Protein AF-A0ABD0R8V8-F1 (afdb_monomer_lite)

Foldseek 3Di:
DDPPVVVPDDDPDQKDADVVCCPPVVRNDMDGHCPDPCSVVVVVVRNND

Radius of gyration: 11.62 Å; chains: 1; bounding box: 26×18×31 Å

Sequence (49 aa):
KDICAGMNQPCETLGLSHLSGMCQPHRSCNINEDSGLPVAFTIAHELGH

InterPro domains:
  IPR024079 Metallopeptidase, catalytic domain superfamily [G3DSA:3.40.390.10] (1-49)

Organism: Cirrhinus mrigala (NCBI:txid683832)

pLDDT: mean 89.7, std 12.21, range [52.31, 98.56]

Structure (mmCIF, N/CA/C/O backbone):
data_AF-A0ABD0R8V8-F1
#
_entry.id   AF-A0ABD0R8V8-F1
#
loop_
_atom_site.group_PDB
_atom_site.id
_atom_site.type_symbol
_atom_site.label_ato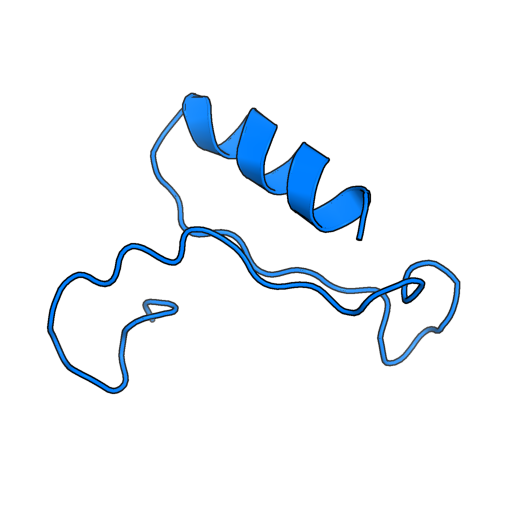m_id
_atom_site.label_alt_id
_atom_site.label_comp_id
_atom_site.label_asym_id
_atom_site.label_entity_id
_atom_site.label_seq_id
_atom_site.pdbx_PDB_ins_code
_atom_site.Cartn_x
_atom_site.Cartn_y
_atom_site.Cartn_z
_atom_site.occupancy
_atom_site.B_iso_or_equiv
_atom_site.auth_seq_id
_atom_site.auth_comp_id
_atom_site.auth_asym_id
_atom_site.auth_atom_id
_atom_site.pdbx_PDB_model_num
ATOM 1 N N . LYS A 1 1 ? 0.818 -14.699 -10.271 1.00 52.31 1 LYS A N 1
ATOM 2 C CA . LYS A 1 1 ? -0.429 -14.140 -10.843 1.00 52.31 1 LYS A CA 1
ATOM 3 C C . LYS A 1 1 ? -0.363 -12.658 -10.562 1.00 52.31 1 LYS A C 1
ATOM 5 O O . LYS A 1 1 ? -0.264 -12.309 -9.398 1.00 52.31 1 LYS A O 1
ATOM 10 N N . ASP A 1 2 ? -0.277 -11.869 -11.616 1.00 67.38 2 ASP A N 1
ATOM 11 C CA . ASP A 1 2 ? -0.105 -10.421 -11.567 1.00 67.38 2 ASP A CA 1
ATOM 12 C C . ASP A 1 2 ? -1.469 -9.736 -11.344 1.00 67.38 2 ASP A C 1
ATOM 14 O O . ASP A 1 2 ? -2.487 -10.262 -11.810 1.00 67.38 2 ASP A O 1
ATOM 18 N N . ILE A 1 3 ? -1.510 -8.601 -10.641 1.00 76.38 3 ILE A N 1
ATOM 19 C CA . ILE A 1 3 ? -2.724 -7.778 -10.473 1.00 76.38 3 ILE A CA 1
ATOM 20 C C . ILE A 1 3 ? -3.248 -7.351 -11.859 1.00 76.38 3 ILE A C 1
ATOM 22 O O . ILE A 1 3 ? -4.456 -7.275 -12.080 1.00 76.38 3 ILE A O 1
ATOM 26 N N . CYS A 1 4 ? -2.345 -7.222 -12.834 1.00 71.69 4 CYS A N 1
ATOM 27 C CA . CYS A 1 4 ? -2.626 -6.872 -14.225 1.00 71.69 4 CYS A CA 1
ATOM 28 C C . CYS A 1 4 ? -2.875 -8.079 -15.161 1.00 71.69 4 CYS A C 1
ATOM 30 O O . CYS A 1 4 ? -2.961 -7.920 -16.382 1.00 71.69 4 CYS A O 1
ATOM 32 N N . ALA A 1 5 ? -3.019 -9.306 -14.636 1.00 66.12 5 ALA A N 1
ATOM 33 C CA . ALA A 1 5 ? -3.046 -10.532 -15.450 1.00 66.12 5 ALA A CA 1
ATOM 34 C C . ALA A 1 5 ? -4.201 -10.625 -16.474 1.00 66.12 5 ALA A C 1
ATOM 36 O O . ALA A 1 5 ? -4.145 -11.457 -17.376 1.00 66.12 5 ALA A O 1
ATOM 37 N N . GLY A 1 6 ? -5.244 -9.795 -16.361 1.00 68.06 6 GLY A N 1
ATOM 38 C CA . GLY A 1 6 ? -6.372 -9.778 -17.301 1.00 68.06 6 GLY A CA 1
ATOM 39 C C . GLY A 1 6 ? -6.046 -9.195 -18.681 1.00 68.06 6 GLY A C 1
ATOM 40 O O . GLY A 1 6 ? -6.722 -9.533 -19.649 1.00 68.06 6 GLY A O 1
ATOM 41 N N . MET A 1 7 ? -5.016 -8.347 -18.788 1.00 68.69 7 MET A N 1
ATOM 42 C CA . MET A 1 7 ? -4.647 -7.684 -20.048 1.00 68.69 7 MET A CA 1
ATOM 43 C C . MET A 1 7 ? -3.364 -8.242 -20.679 1.00 68.69 7 MET A C 1
ATOM 45 O O . MET A 1 7 ? -3.063 -7.897 -21.818 1.00 68.69 7 MET A O 1
ATOM 49 N N . ASN A 1 8 ? -2.616 -9.104 -19.972 1.00 63.47 8 ASN A N 1
ATOM 50 C CA . ASN A 1 8 ? -1.288 -9.591 -20.388 1.00 63.47 8 ASN A CA 1
ATOM 51 C C . ASN A 1 8 ? -0.319 -8.464 -20.816 1.00 63.47 8 ASN A C 1
ATOM 53 O O . ASN A 1 8 ? 0.587 -8.690 -21.616 1.00 63.47 8 ASN A O 1
ATOM 57 N N . GLN A 1 9 ? -0.502 -7.257 -20.279 1.00 69.25 9 GLN A N 1
ATOM 58 C CA . GLN A 1 9 ? 0.415 -6.131 -20.428 1.00 69.25 9 GLN A CA 1
ATOM 59 C C . GLN A 1 9 ? 0.691 -5.525 -19.046 1.00 69.25 9 GLN A C 1
ATOM 61 O O . GLN A 1 9 ? -0.190 -5.613 -18.183 1.00 69.25 9 GLN A O 1
ATOM 66 N N . PRO A 1 10 ? 1.855 -4.881 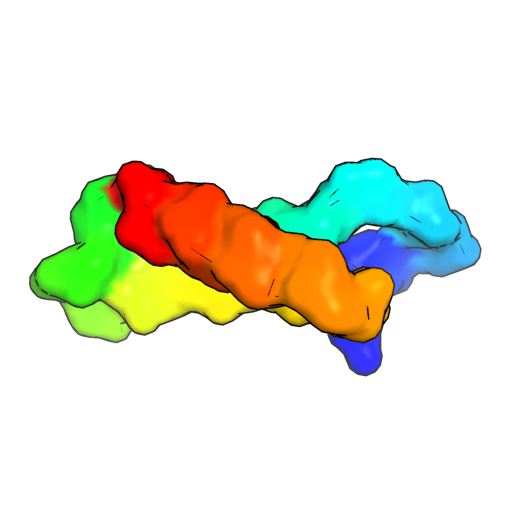-18.843 1.00 69.19 10 PRO A N 1
ATOM 67 C CA . PRO A 1 10 ? 2.102 -4.093 -17.642 1.00 69.19 10 PRO A CA 1
ATOM 68 C C . PRO A 1 10 ? 0.991 -3.054 -17.483 1.00 69.19 10 PRO A C 1
ATOM 70 O O . PRO A 1 10 ? 0.647 -2.357 -18.444 1.00 69.19 10 PRO A O 1
ATOM 73 N N . CYS A 1 11 ? 0.404 -2.978 -16.296 1.00 78.25 11 CYS A N 1
ATOM 74 C CA . CYS A 1 11 ? -0.515 -1.911 -15.940 1.00 78.25 11 CYS A CA 1
ATOM 75 C C . CYS A 1 11 ? 0.065 -1.149 -14.750 1.00 78.25 11 CYS A C 1
ATOM 77 O O . CYS A 1 11 ? 0.752 -1.724 -13.920 1.00 78.25 11 CYS A O 1
ATOM 79 N N . GLU A 1 12 ? -0.183 0.156 -14.673 1.00 84.12 12 GLU A N 1
ATOM 80 C CA . GLU A 1 12 ? 0.410 1.033 -13.648 1.00 84.12 12 GLU A CA 1
ATOM 81 C C . GLU A 1 12 ? -0.169 0.795 -12.231 1.00 84.12 12 GLU A C 1
ATOM 83 O O . GLU A 1 12 ? 0.082 1.566 -11.305 1.00 84.12 12 GLU A O 1
ATOM 88 N N . THR A 1 13 ? -1.014 -0.226 -12.050 1.00 90.38 13 THR A N 1
ATOM 89 C CA . THR A 1 13 ? -1.675 -0.522 -10.776 1.00 90.38 13 THR A CA 1
ATOM 90 C C . THR A 1 13 ? -0.763 -1.338 -9.875 1.00 90.38 13 THR A C 1
ATOM 92 O O . THR A 1 13 ? -0.669 -2.548 -10.018 1.00 90.38 13 THR A O 1
ATOM 95 N N . LEU A 1 14 ? -0.189 -0.678 -8.872 1.00 92.75 14 LEU A N 1
ATOM 96 C CA . LEU A 1 14 ? 0.701 -1.317 -7.902 1.00 92.75 14 LEU A CA 1
ATOM 97 C C . LEU A 1 14 ? -0.028 -1.896 -6.678 1.00 92.75 14 LEU A C 1
ATOM 99 O O . LEU A 1 14 ? 0.568 -2.668 -5.932 1.00 92.75 14 LEU A O 1
ATOM 103 N N . GLY A 1 15 ? -1.286 -1.520 -6.428 1.00 94.06 15 GLY A N 1
ATOM 104 C CA . GLY A 1 15 ? -2.015 -1.896 -5.215 1.00 94.06 15 GLY A CA 1
ATOM 105 C C . GLY A 1 15 ? -3.537 -1.834 -5.358 1.00 94.06 15 GLY A C 1
ATOM 106 O O . GLY A 1 15 ? -4.060 -1.215 -6.287 1.00 94.06 15 GLY A O 1
ATOM 107 N N . LEU A 1 16 ? -4.245 -2.537 -4.468 1.00 95.00 16 LEU A N 1
ATOM 108 C CA . LEU A 1 16 ? -5.705 -2.518 -4.358 1.00 95.00 16 LEU A CA 1
ATOM 109 C C . LEU A 1 16 ? -6.159 -2.816 -2.921 1.00 95.00 16 LEU A C 1
ATOM 111 O O . LEU A 1 16 ? -5.766 -3.834 -2.344 1.00 95.00 16 LEU A O 1
ATOM 115 N N . SER A 1 17 ? -7.077 -2.005 -2.398 1.00 97.12 17 SER A N 1
ATOM 116 C CA . SER A 1 17 ? -7.680 -2.159 -1.070 1.00 97.12 17 SER A CA 1
ATOM 117 C C . SER A 1 17 ? -9.155 -1.741 -1.055 1.00 97.12 17 SER A C 1
ATOM 119 O O . SER A 1 17 ? -9.647 -1.064 -1.960 1.00 97.12 17 SER A O 1
ATOM 121 N N . HIS A 1 18 ? -9.883 -2.152 -0.015 1.00 97.56 18 HIS A N 1
ATOM 122 C CA . HIS A 1 18 ? -11.212 -1.616 0.276 1.00 97.56 18 HIS A CA 1
ATOM 123 C C . HIS A 1 18 ? -11.103 -0.376 1.164 1.00 97.56 18 HIS A C 1
ATOM 125 O O . HIS A 1 18 ? -10.584 -0.471 2.273 1.00 97.56 18 HIS A O 1
ATOM 131 N N . LEU A 1 19 ? -11.740 0.726 0.756 1.00 97.50 19 LEU A N 1
ATOM 132 C CA . LEU A 1 19 ? -11.874 1.912 1.606 1.00 97.50 19 LEU A CA 1
ATOM 133 C C . LEU A 1 19 ? -12.563 1.586 2.943 1.00 97.50 19 LEU A C 1
ATOM 135 O O . LEU A 1 19 ? -13.658 1.012 2.973 1.00 97.50 19 LEU A O 1
ATOM 139 N N . SER A 1 20 ? -11.940 1.990 4.050 1.00 97.56 20 SER A N 1
ATOM 140 C CA . SER A 1 20 ? -12.389 1.783 5.432 1.00 97.56 20 SER A CA 1
ATOM 141 C C . SER A 1 20 ? -12.686 0.309 5.762 1.00 97.56 20 SER A C 1
ATOM 143 O O . SER A 1 20 ? -13.582 -0.008 6.554 1.00 97.56 20 SER A O 1
ATOM 145 N N . GLY A 1 21 ? -11.941 -0.612 5.139 1.00 97.19 21 GLY A N 1
ATOM 146 C CA . GLY A 1 21 ? -12.132 -2.060 5.256 1.00 97.19 21 GLY A CA 1
ATOM 147 C C . GLY A 1 21 ? -11.480 -2.705 6.482 1.00 97.19 21 GLY A C 1
ATOM 148 O O . GLY A 1 21 ? -11.849 -3.821 6.843 1.00 97.19 21 GLY A O 1
ATOM 149 N N . MET A 1 22 ? -10.557 -2.015 7.160 1.00 97.00 22 MET A N 1
ATOM 150 C CA . MET A 1 22 ? -9.666 -2.597 8.178 1.00 97.00 22 MET A CA 1
ATOM 151 C C . MET A 1 22 ? -10.388 -3.364 9.302 1.00 97.00 22 MET A C 1
ATOM 153 O O . MET A 1 22 ? -9.953 -4.449 9.685 1.00 97.00 22 MET A O 1
ATOM 157 N N . CYS A 1 23 ? -11.514 -2.846 9.804 1.00 97.25 23 CYS A N 1
ATOM 158 C CA . CYS A 1 23 ? -12.292 -3.481 10.881 1.00 97.25 23 CYS A CA 1
ATOM 159 C C . CYS A 1 23 ? -13.458 -4.350 10.374 1.00 97.25 23 CYS A C 1
ATOM 161 O O . CYS A 1 23 ? -14.279 -4.804 11.169 1.00 97.25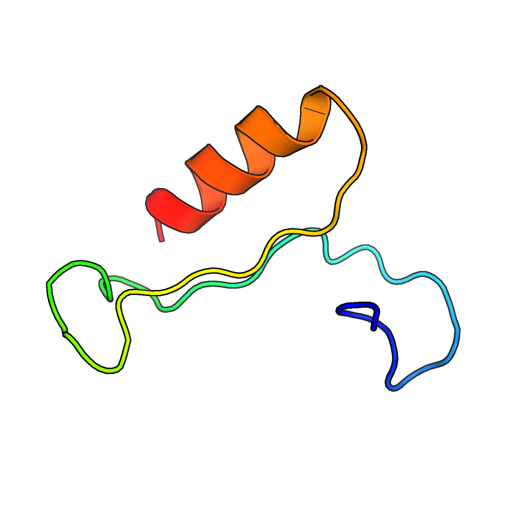 23 CYS A O 1
ATOM 163 N N . GLN A 1 24 ? -13.566 -4.571 9.062 1.00 98.06 24 GLN A N 1
ATOM 164 C CA . GLN A 1 24 ? -14.596 -5.401 8.440 1.00 98.06 24 GLN A CA 1
ATOM 165 C C . GLN A 1 24 ? -13.954 -6.732 8.018 1.00 98.06 24 GLN A C 1
ATOM 167 O O . GLN A 1 24 ? -13.244 -6.756 7.017 1.00 98.06 24 GLN A O 1
ATOM 172 N N . PRO A 1 25 ? -14.188 -7.861 8.717 1.00 96.38 25 PRO A N 1
ATOM 173 C CA . P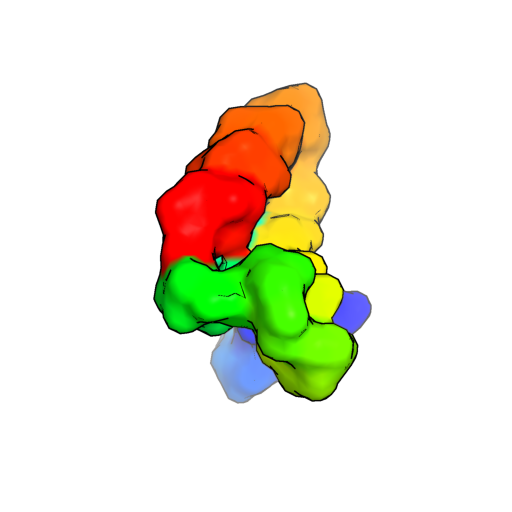RO A 1 25 ? -13.414 -9.097 8.523 1.00 96.38 25 PRO A CA 1
ATOM 174 C C . PRO A 1 25 ? -13.365 -9.618 7.080 1.00 96.38 25 PRO A C 1
ATOM 176 O O . PRO A 1 25 ? -12.357 -10.164 6.651 1.00 96.38 25 PRO A O 1
ATOM 179 N N . HIS A 1 26 ? -14.435 -9.416 6.308 1.00 97.31 26 HIS A N 1
ATOM 180 C CA . HIS A 1 26 ? -14.515 -9.835 4.903 1.00 97.31 26 HIS A CA 1
ATOM 181 C C . HIS A 1 26 ? -13.916 -8.833 3.901 1.00 97.31 26 HIS A C 1
ATOM 183 O O . HIS A 1 26 ? -13.919 -9.102 2.704 1.00 97.31 26 HIS A O 1
ATOM 189 N N . ARG A 1 27 ? -13.450 -7.670 4.368 1.00 96.81 27 ARG A N 1
ATOM 190 C CA . ARG A 1 27 ? -12.879 -6.582 3.554 1.00 96.81 27 ARG A CA 1
ATOM 191 C C . ARG A 1 27 ? -11.527 -6.085 4.073 1.00 96.81 27 ARG A C 1
ATOM 193 O O . ARG A 1 27 ? -10.938 -5.208 3.453 1.00 96.81 27 ARG A O 1
ATOM 200 N N . SER A 1 28 ? -11.043 -6.633 5.188 1.00 97.94 28 SER A N 1
ATOM 201 C CA . SER A 1 28 ? -9.756 -6.298 5.801 1.00 97.94 28 SER A CA 1
ATOM 202 C C . SER A 1 28 ? -8.623 -6.993 5.048 1.00 97.94 28 SER A C 1
ATOM 204 O O . SER A 1 28 ? -8.037 -7.977 5.500 1.00 97.94 28 SER A O 1
ATOM 206 N N . CYS A 1 29 ? -8.388 -6.536 3.823 1.00 96.94 29 CYS A N 1
ATOM 207 C CA . CYS A 1 29 ? -7.359 -7.052 2.941 1.00 96.94 29 CYS A CA 1
ATOM 208 C C . CYS A 1 29 ? -6.905 -5.977 1.955 1.00 96.94 29 CYS A C 1
ATOM 210 O O . CYS A 1 29 ? -7.685 -5.119 1.545 1.00 96.94 29 CYS A O 1
ATOM 212 N N . ASN A 1 30 ? -5.648 -6.083 1.542 1.00 96.31 30 ASN A N 1
ATOM 213 C CA . ASN A 1 30 ? -5.112 -5.388 0.384 1.00 96.31 30 ASN A CA 1
ATOM 214 C C . ASN A 1 30 ? -4.187 -6.322 -0.402 1.00 96.31 30 ASN A C 1
ATOM 216 O O . ASN A 1 30 ? -3.738 -7.354 0.107 1.00 96.31 30 ASN A O 1
ATOM 220 N N . ILE A 1 31 ? -3.951 -5.975 -1.662 1.00 94.69 31 ILE A N 1
ATOM 221 C CA . ILE A 1 31 ? -3.072 -6.686 -2.589 1.00 94.69 31 ILE A CA 1
ATOM 222 C C . ILE A 1 31 ? -2.058 -5.668 -3.099 1.00 94.69 31 ILE A C 1
ATOM 224 O O . ILE A 1 31 ? -2.451 -4.562 -3.453 1.00 94.69 31 ILE A O 1
ATOM 228 N N . ASN A 1 32 ? -0.778 -6.035 -3.141 1.00 93.75 32 ASN A N 1
ATOM 229 C CA . ASN A 1 32 ? 0.307 -5.152 -3.571 1.00 93.75 32 ASN A CA 1
ATOM 230 C C . ASN A 1 32 ? 1.201 -5.897 -4.568 1.00 93.75 32 ASN A C 1
ATOM 232 O O . ASN A 1 32 ? 1.557 -7.054 -4.329 1.00 93.75 32 ASN A O 1
ATOM 236 N N . GLU A 1 33 ? 1.549 -5.245 -5.671 1.00 91.88 33 GLU A N 1
ATOM 237 C CA . GLU A 1 33 ? 2.513 -5.725 -6.654 1.00 91.88 33 GLU A CA 1
ATOM 238 C C . GLU A 1 33 ? 3.933 -5.543 -6.114 1.00 91.88 33 GLU A C 1
ATOM 240 O O . GLU A 1 33 ? 4.311 -4.463 -5.650 1.00 91.88 33 GLU A O 1
ATOM 245 N N . ASP A 1 34 ? 4.733 -6.608 -6.169 1.00 91.38 34 ASP A N 1
ATOM 246 C CA . ASP A 1 34 ? 6.124 -6.543 -5.738 1.00 91.38 34 ASP A CA 1
ATOM 247 C C . ASP A 1 34 ? 6.969 -5.760 -6.752 1.00 91.38 34 ASP A C 1
ATOM 2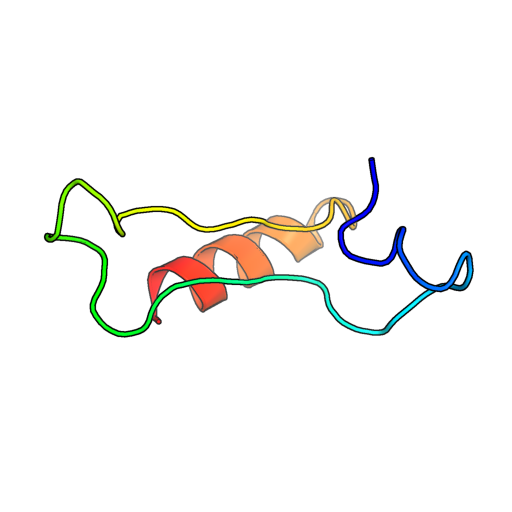49 O O . ASP A 1 34 ? 7.304 -6.246 -7.830 1.00 91.38 34 ASP A O 1
ATOM 253 N N . SER A 1 35 ? 7.327 -4.539 -6.364 1.00 91.19 35 SER A N 1
ATOM 254 C CA . SER A 1 35 ? 8.201 -3.621 -7.100 1.00 91.19 35 SER A CA 1
ATOM 255 C C . SER A 1 35 ? 9.577 -3.465 -6.428 1.00 91.19 35 SER A C 1
ATOM 257 O O . SER A 1 35 ? 10.310 -2.510 -6.695 1.00 91.19 35 SER A O 1
ATOM 259 N N . GLY A 1 36 ? 9.951 -4.394 -5.538 1.00 95.00 36 GLY A N 1
ATOM 260 C CA . GLY A 1 36 ? 11.142 -4.301 -4.695 1.00 95.00 36 GLY A CA 1
ATOM 261 C C . GLY A 1 36 ? 10.928 -3.388 -3.485 1.00 95.00 36 GLY A C 1
ATOM 262 O O . GLY A 1 36 ? 9.813 -3.223 -3.007 1.00 95.00 36 GLY A O 1
ATOM 263 N N . LEU A 1 37 ? 11.993 -2.760 -2.967 1.00 97.94 37 LEU A N 1
ATOM 264 C CA . LEU A 1 37 ? 11.920 -1.920 -1.755 1.00 97.94 37 LEU A CA 1
ATOM 265 C C . LEU A 1 37 ? 10.805 -0.847 -1.754 1.00 97.94 37 LEU A C 1
ATOM 267 O O . LEU A 1 37 ? 10.207 -0.644 -0.694 1.00 97.94 37 LEU A O 1
ATOM 271 N N . PRO A 1 38 ? 10.479 -0.172 -2.879 1.00 96.62 38 PRO A N 1
ATOM 272 C CA . PRO A 1 38 ? 9.384 0.796 -2.917 1.00 96.62 38 PRO A CA 1
ATOM 273 C C . PRO A 1 38 ? 8.003 0.226 -2.558 1.00 96.62 38 PRO A C 1
ATOM 275 O O . PRO A 1 38 ? 7.151 0.995 -2.114 1.00 96.62 38 PRO A O 1
ATOM 278 N N . VAL A 1 39 ? 7.784 -1.096 -2.653 1.00 96.50 39 VAL A N 1
ATOM 279 C CA . VAL A 1 39 ? 6.503 -1.737 -2.297 1.00 96.50 39 VAL A CA 1
ATOM 280 C C . VAL A 1 39 ? 6.085 -1.462 -0.851 1.00 96.50 39 VAL A C 1
ATOM 282 O O . VAL A 1 39 ? 4.896 -1.449 -0.545 1.00 96.50 39 VAL A O 1
ATOM 285 N N . ALA A 1 40 ? 7.036 -1.169 0.044 1.00 98.44 40 ALA A N 1
ATOM 286 C CA . ALA A 1 40 ? 6.736 -0.772 1.417 1.00 98.44 40 ALA A CA 1
ATOM 287 C C . ALA A 1 40 ? 5.824 0.470 1.482 1.00 98.44 40 ALA A C 1
ATOM 289 O O . ALA A 1 40 ? 4.941 0.542 2.338 1.00 98.44 40 ALA A O 1
ATOM 290 N N . PHE A 1 41 ? 5.997 1.424 0.560 1.00 98.25 41 PHE A N 1
ATOM 291 C CA . PHE A 1 41 ? 5.139 2.606 0.466 1.00 98.25 41 PHE A CA 1
ATOM 292 C C . PHE A 1 41 ? 3.769 2.273 -0.120 1.00 98.25 41 PHE A C 1
ATOM 294 O O . PHE A 1 41 ? 2.774 2.825 0.342 1.00 98.25 41 PHE A O 1
ATOM 301 N N . THR A 1 42 ? 3.698 1.345 -1.075 1.00 97.19 42 THR A N 1
ATOM 302 C CA . THR A 1 42 ? 2.424 0.846 -1.610 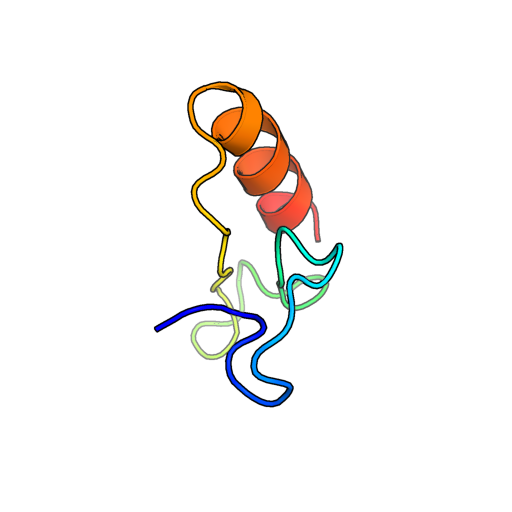1.00 97.19 42 THR A CA 1
ATOM 303 C C . THR A 1 42 ? 1.614 0.140 -0.525 1.00 97.19 42 THR A C 1
ATOM 305 O O . THR A 1 42 ? 0.457 0.480 -0.321 1.00 97.19 42 THR A O 1
ATOM 308 N N . ILE A 1 43 ? 2.239 -0.732 0.273 1.00 97.94 43 ILE A N 1
ATOM 309 C CA . ILE A 1 43 ? 1.580 -1.385 1.417 1.00 97.94 43 ILE A CA 1
ATOM 310 C C . ILE A 1 43 ? 1.031 -0.338 2.393 1.00 97.94 43 ILE A C 1
ATOM 312 O O . ILE A 1 43 ? -0.109 -0.442 2.839 1.00 97.94 43 ILE A O 1
ATOM 316 N N . ALA A 1 44 ? 1.826 0.685 2.725 1.00 98.56 44 ALA A N 1
ATOM 317 C CA . ALA A 1 44 ? 1.382 1.760 3.608 1.00 98.56 44 ALA A CA 1
ATOM 318 C C . ALA A 1 44 ? 0.225 2.579 3.006 1.00 98.56 44 ALA A C 1
ATOM 320 O O . ALA A 1 44 ? -0.692 2.952 3.734 1.00 98.56 44 ALA A O 1
ATOM 321 N N . HIS A 1 45 ? 0.250 2.836 1.694 1.00 98.00 45 HIS A N 1
ATOM 322 C CA . HIS A 1 45 ? -0.832 3.501 0.970 1.00 98.00 45 HIS A CA 1
ATOM 323 C C . HIS A 1 45 ? -2.127 2.683 1.040 1.00 98.00 45 HIS A C 1
ATOM 325 O O . HIS A 1 45 ? -3.146 3.205 1.483 1.00 98.00 45 HIS A O 1
ATOM 331 N N . GLU A 1 46 ? -2.079 1.396 0.689 1.00 98.00 46 GLU A N 1
ATOM 332 C CA . GLU A 1 46 ? -3.240 0.496 0.672 1.00 98.00 46 GLU A CA 1
ATOM 333 C C . GLU A 1 46 ? -3.807 0.192 2.068 1.00 98.00 46 GLU A C 1
ATOM 335 O O . GLU A 1 46 ? -5.001 -0.063 2.211 1.00 98.00 46 GLU A O 1
ATOM 340 N N . LEU A 1 47 ? -2.979 0.245 3.116 1.00 97.94 47 LEU A N 1
ATOM 341 C CA . LEU A 1 47 ? -3.443 0.212 4.510 1.00 97.94 47 LEU A CA 1
ATOM 342 C C . LEU A 1 47 ? -4.174 1.494 4.935 1.00 97.94 47 LEU A C 1
ATOM 344 O O . LEU A 1 47 ? -4.923 1.461 5.911 1.00 97.94 47 LEU A O 1
ATOM 348 N N . GLY A 1 48 ? -3.905 2.617 4.263 1.00 97.44 48 GLY A N 1
ATOM 349 C CA . GLY A 1 48 ? -4.545 3.906 4.516 1.00 97.44 48 GLY A CA 1
ATOM 350 C C . GLY A 1 48 ? -5.909 4.066 3.843 1.00 97.44 48 GLY A C 1
ATOM 351 O O . GLY A 1 48 ? -6.681 4.926 4.271 1.00 97.44 48 GLY A O 1
ATOM 352 N N . HIS A 1 49 ? -6.195 3.253 2.819 1.00 96.62 49 HIS A N 1
ATOM 353 C CA . HIS A 1 49 ? -7.538 3.105 2.251 1.00 96.62 49 HIS A CA 1
ATOM 354 C C . HIS A 1 49 ? -8.476 2.479 3.279 1.00 96.62 49 HIS A C 1
ATOM 356 O O . HIS A 1 49 ? -9.529 3.106 3.537 1.00 96.62 49 HIS A O 1
#

Secondary structure (DSSP, 8-state):
--TTTTTTS--S--EEE-TT-TT-TTT--EEE---STTHHHHHHHHHH-